Protein 4V3I (pdb70)

CATH classification: 1.25.40.590

Sequence (158 aa):
DNPNVLIDAATPLFGLSLRVNIEQIYRQTIEEIKAIEIELTEQGYEHAILMAYRYILCAFLDESVMGTEWGASSLWAEHSMLSRFHNETWGGEKVFTILSRLEGEPHRYQALLAFIYHCLILGFEGKYRVMEGGQAEREKVISRLHQLLSSLEDLTRP

B-factor: mean 25.81, std 14.62, range [9.79, 90.5]

Secondary structure (DSSP, 8-state):
--TTHHHHHHHHHHHHHHH--HHHHHHHHHHHHHHHHHHHHHTT--HHHHHHHHHHHHHHHHHHHHTSSSSTTSHHHHS-HHHHHHS-S--TTHHHHHHHHHHHSTTTTHHHHHHHHHHHHTT--GGGGSSTTHHHHHHHHHHHHHHHHHHT-/-TT--

Nearest PDB structures (foldseek):
  4v3i-assembly1_A  TM=1.007E+00  e=2.071E-20  Vibrio cholerae
  7thw-assembly2_B  TM=9.477E-01  e=2.117E-06  Yersinia pestis CO92
  7thw-assembly1_A  TM=9.083E-01  e=2.710E-06  Yersinia pestis CO92
  7thw-assembly3_C  TM=8.759E-01  e=2.848E-06  Yersinia pestis CO92
  4ack-assembly1_A  TM=8.266E-01  e=3.567E-02  Francisella tularensis subsp. novicida U112

Solvent-accessible surface area: 8436 Å² total; per-residue (Å²): 168,87,46,80,30,2,29,98,25,0,70,74,0,11,40,46,6,114,219,39,136,56,68,105,52,6,135,94,0,45,118,46,1,84,30,4,24,87,91,4,76,140,120,58,34,89,126,45,17,3,28,0,3,27,1,2,2,0,2,8,2,9,41,32,1,71,62,26,165,78,0,82,105,20,53,2,41,130,70,11,0,0,32,136,36,34,134,54,123,124,7,2,106,32,1,14,35,0,7,66,54,0,62,61,86,30,141,154,12,46,22,2,0,13,0,1,43,52,2,1,94,57,38,8,34,1,61,21,147,91,71,163,53,3,104,60,66,23,86,104,13,17,72,143,0,98,113,38,31,61,72,16,190,118,18,20,123,131

Foldseek 3Di:
DDLAVLVVLCVVVLVLLVVAVPVPSQVVNLVSLVVSLVVVVVVPDDPVLSLLSSLVSQLLSLVSQVVDPCRCVDPCQVQGSCCVSPVDRHCLPVNVVSVVVCVVPVLVCSSVLVVVLVSVVSPRQRPLVVDDCSVVVSVVVSVVSVVVNVVND/DVPDD

InterPro domains:
  IPR017732 Type IV / VI secretion system, DotU [PF09850] (39-240)
  IPR017732 Type IV / VI secretion system, DotU [TIGR03349] (37-246)
  IPR038522 Type IV / VI secretion system, DotU superfamily [G3DSA:1.25.40.590] (34-193)

Organism: Vibrio cholerae serotype O1 (strain ATCC 39315 / El Tor Inaba N16961) (NCBI:txid243277)

Radius of gyration: 15.05 Å; Cα contacts (8 Å, |Δi|>4): 145; chains: 2; bounding box: 38×34×38 Å

Structure (mmCIF, N/CA/C/O backbone):
data_4V3I
#
_entry.id   4V3I
#
_cell.length_a   78.361
_cell.length_b   78.361
_cell.length_c   49.456
_cell.angle_alpha   90.00
_cell.angle_beta   90.00
_cell.angle_gamma   120.00
#
_symmetry.space_group_name_H-M   'P 61'
#
loop_
_entity.id
_entity.type
_entity.pdbx_description
1 polymer VCA0115
2 polymer VCA0115
3 non-polymer GLYCEROL
4 water water
#
loop_
_atom_site.group_PDB
_atom_site.id
_atom_site.type_symbol
_atom_site.label_atom_id
_atom_site.label_alt_id
_atom_site.label_comp_id
_atom_site.label_asym_id
_atom_site.label_entity_id
_atom_site.label_seq_id
_atom_site.pdbx_PDB_ins_code
_atom_site.Cartn_x
_atom_site.Cartn_y
_atom_site.Cartn_z
_atom_site.occupancy
_atom_site.B_iso_or_equiv
_atom_site.auth_seq_id
_atom_site.auth_comp_id
_atom_site.auth_asym_id
_atom_site.auth_atom_id
_atom_site.pdbx_PDB_model_num
ATOM 1 N N . ASP A 1 34 ? -7.611 23.329 -18.339 1.00 80.22 34 ASP A N 1
ATOM 2 C CA . ASP A 1 34 ? -7.400 22.306 -17.326 1.00 79.07 34 ASP A CA 1
ATOM 3 C C . ASP A 1 34 ? -8.081 22.660 -16.005 1.00 71.58 34 ASP A C 1
ATOM 4 O O . ASP A 1 34 ? -8.581 23.775 -15.821 1.00 72.40 34 ASP A O 1
ATOM 9 N N . ASN A 1 35 ? -8.081 21.702 -15.082 1.00 60.16 35 ASN A N 1
ATOM 10 C CA . ASN A 1 35 ? -8.701 21.872 -13.773 1.00 47.04 35 ASN A CA 1
ATOM 11 C C . ASN A 1 35 ? -7.853 22.781 -12.882 1.00 35.39 35 ASN A C 1
ATOM 12 O O . ASN A 1 35 ? -6.628 22.665 -12.862 1.00 36.93 35 ASN A O 1
ATOM 17 N N . PRO A 1 36 ? -8.501 23.699 -12.148 1.00 34.97 36 PRO A N 1
ATOM 18 C CA . PRO A 1 36 ? -7.775 24.631 -11.276 1.00 31.88 36 PRO A CA 1
ATOM 19 C C . PRO A 1 36 ? -7.072 23.973 -10.084 1.00 26.66 36 PRO A C 1
ATOM 20 O O . PRO A 1 36 ? -6.346 24.667 -9.387 1.00 22.65 36 PRO A O 1
ATOM 24 N N . ASN A 1 37 ? -7.284 22.678 -9.849 1.00 24.80 37 ASN A N 1
ATOM 25 C CA . ASN A 1 37 ? -6.646 22.009 -8.709 1.00 20.05 37 ASN A CA 1
ATOM 26 C C . ASN A 1 37 ? -5.406 21.193 -9.064 1.00 22.04 37 ASN A C 1
ATOM 27 O O . ASN A 1 37 ? -4.845 20.503 -8.206 1.00 21.94 37 ASN A O 1
ATOM 32 N N . VAL A 1 38 ? -4.958 21.273 -10.315 1.00 23.40 38 VAL A N 1
ATOM 33 C CA . VAL A 1 38 ? -3.862 20.419 -10.777 1.00 21.41 38 VAL A CA 1
ATOM 34 C C . VAL A 1 38 ? -2.551 20.598 -9.992 1.00 20.08 38 VAL A C 1
ATOM 35 O O . VAL A 1 38 ? -1.854 19.616 -9.698 1.00 20.64 38 VAL A O 1
ATOM 39 N N . LEU A 1 39 ? -2.222 21.838 -9.637 1.00 17.39 39 LEU A N 1
ATOM 40 C CA . LEU A 1 39 ? -0.965 22.106 -8.933 1.00 17.82 39 LEU A CA 1
ATOM 41 C C . LEU A 1 39 ? -1.066 21.731 -7.442 1.00 16.30 39 LEU A C 1
ATOM 42 O O . LEU A 1 39 ? -0.094 2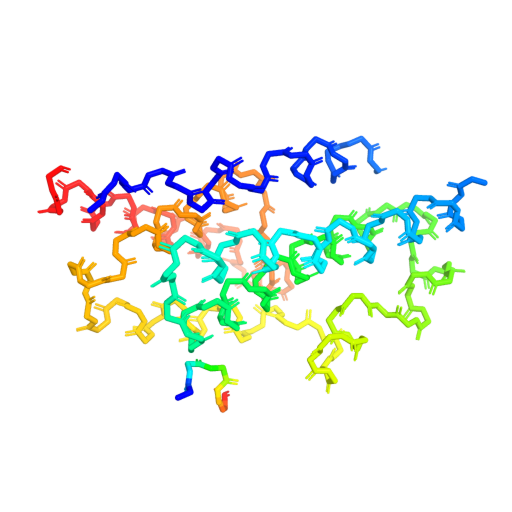1.234 -6.838 1.00 17.45 39 LEU A O 1
ATOM 47 N N . ILE A 1 40 ? -2.259 21.887 -6.868 1.00 16.49 40 ILE A N 1
ATOM 48 C CA . ILE A 1 40 ? -2.492 21.384 -5.521 1.00 16.35 40 ILE A CA 1
ATOM 49 C C . ILE A 1 40 ? -2.346 19.861 -5.490 1.00 15.18 40 ILE A C 1
ATOM 50 O O . ILE A 1 40 ? -1.671 19.288 -4.613 1.00 17.52 40 ILE A O 1
ATOM 55 N N . ASP A 1 41 ? -2.996 19.206 -6.451 1.00 16.52 41 ASP A N 1
ATOM 56 C CA . ASP A 1 41 ? -2.948 17.756 -6.570 1.00 16.43 41 ASP A CA 1
ATOM 57 C C . ASP A 1 41 ? -1.507 17.271 -6.671 1.00 16.40 41 ASP A C 1
ATOM 58 O O . ASP A 1 41 ? -1.114 16.342 -5.966 1.00 18.43 41 ASP A O 1
ATOM 63 N N . ALA A 1 42 ? -0.725 17.920 -7.530 1.00 17.69 42 ALA A N 1
ATOM 64 C CA . ALA A 1 42 ? 0.655 17.478 -7.735 1.00 21.67 42 ALA A CA 1
ATOM 65 C C . ALA A 1 42 ? 1.467 17.636 -6.452 1.00 18.32 42 ALA A C 1
ATOM 66 O O . ALA A 1 42 ? 2.383 16.841 -6.190 1.00 21.48 42 ALA A O 1
ATOM 68 N N . ALA A 1 43 ? 1.111 18.637 -5.647 1.00 18.02 43 ALA A N 1
ATOM 69 C CA . ALA A 1 43 ? 1.859 18.906 -4.416 1.00 20.12 43 ALA A CA 1
ATOM 70 C C . ALA A 1 43 ? 1.393 18.153 -3.170 1.00 20.16 43 ALA A C 1
ATOM 71 O O . ALA A 1 43 ? 2.011 18.288 -2.116 1.00 19.86 43 ALA A O 1
ATOM 73 N N . THR A 1 44 ? 0.310 17.382 -3.243 1.00 20.74 44 THR A N 1
ATOM 74 C CA . THR A 1 44 ? -0.174 16.751 -2.004 1.00 22.98 44 THR A CA 1
ATOM 75 C C . THR A 1 44 ? 0.852 15.925 -1.163 1.00 22.28 44 THR A C 1
ATOM 76 O O . THR A 1 44 ? 0.813 15.993 0.080 1.00 24.63 44 THR A O 1
ATOM 80 N N . PRO A 1 45 ? 1.786 15.182 -1.805 1.00 27.23 45 PRO A N 1
ATOM 81 C CA . PRO A 1 45 ? 2.764 14.488 -0.947 1.00 29.14 45 PRO A CA 1
ATOM 82 C C . PRO A 1 45 ? 3.622 15.451 -0.120 1.00 30.43 45 PRO A C 1
ATOM 83 O O . PRO A 1 45 ? 3.950 15.161 1.041 1.00 30.67 45 PRO A O 1
ATOM 87 N N . LEU A 1 46 ? 3.957 16.592 -0.715 1.00 24.50 46 LEU A N 1
ATOM 88 C CA . LEU A 1 46 ? 4.767 17.605 -0.040 1.00 27.26 46 LEU A CA 1
ATOM 89 C C . LEU A 1 46 ? 3.967 18.369 1.003 1.00 30.99 46 LEU A C 1
ATOM 90 O O . LEU A 1 46 ? 4.526 18.825 1.994 1.00 28.79 46 LEU A O 1
ATOM 95 N N . PHE A 1 47 ? 2.662 18.518 0.785 1.00 21.75 47 PHE A N 1
ATOM 96 C CA . PHE A 1 47 ? 1.820 19.098 1.816 1.00 23.43 47 PHE A CA 1
ATOM 97 C C . PHE A 1 47 ? 1.759 18.184 3.044 1.00 25.65 47 PHE A C 1
ATOM 98 O O . PHE A 1 47 ? 1.887 18.656 4.174 1.00 28.37 47 PHE A O 1
ATOM 106 N N . GLY A 1 48 ? 1.580 16.881 2.841 1.00 28.90 48 GLY A N 1
ATOM 107 C CA . GLY A 1 48 ? 1.569 15.978 3.987 1.00 30.43 48 GLY A CA 1
ATOM 108 C C . GLY A 1 48 ? 2.902 16.000 4.725 1.00 37.40 48 GLY A C 1
ATOM 109 O O . GLY A 1 48 ? 2.978 16.165 5.973 1.00 41.19 48 GLY A O 1
ATOM 110 N N . LEU A 1 49 ? 3.962 15.856 3.929 1.00 35.75 49 LEU A N 1
ATOM 111 C CA . LEU A 1 49 ? 5.324 15.897 4.432 1.00 41.74 49 LEU A CA 1
ATOM 112 C C . LEU A 1 49 ? 5.558 17.155 5.255 1.00 43.42 49 LEU A C 1
ATOM 113 O O . LEU A 1 49 ? 6.116 17.086 6.342 1.00 47.02 49 LEU A O 1
ATOM 118 N N . SER A 1 50 ? 5.102 18.295 4.741 1.00 34.23 50 SER A N 1
ATOM 119 C CA . SER A 1 50 ? 5.265 19.574 5.421 1.00 35.66 50 SER A CA 1
ATOM 120 C C . SER A 1 50 ? 4.481 19.620 6.717 1.00 38.54 50 SER A C 1
ATOM 121 O O . SER A 1 50 ? 4.926 20.219 7.698 1.00 41.25 50 SER A O 1
ATOM 124 N N . LEU A 1 51 ? 3.300 19.006 6.717 1.00 37.35 51 LEU A N 1
ATOM 125 C CA . LEU A 1 51 ? 2.450 19.072 7.897 1.00 43.92 51 LEU A CA 1
ATOM 126 C C . LEU A 1 51 ? 3.010 18.279 9.065 1.00 52.46 51 LEU A C 1
ATOM 127 O O . LEU A 1 51 ? 2.841 18.696 10.214 1.00 52.68 51 LEU A O 1
ATOM 132 N N . ARG A 1 52 ? 3.688 17.159 8.813 1.00 55.97 52 ARG A N 1
ATOM 133 C CA . ARG A 1 52 ? 4.199 16.452 9.999 1.00 63.56 52 ARG A CA 1
ATOM 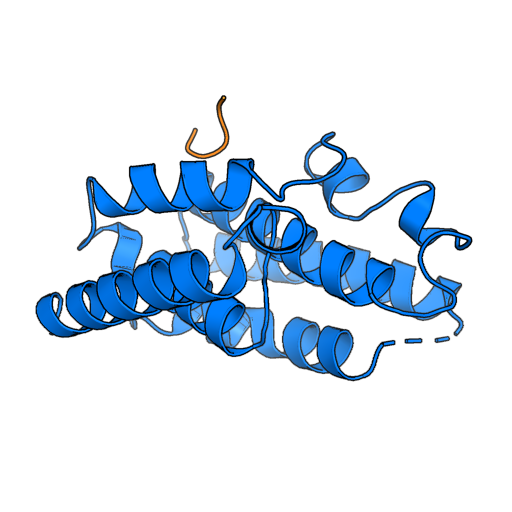134 C C . ARG A 1 52 ? 5.558 16.992 10.534 1.00 68.90 52 ARG A C 1
ATOM 135 O O . ARG A 1 52 ? 5.821 16.895 11.736 1.00 69.47 52 ARG A O 1
ATOM 143 N N . VAL A 1 53 ? 6.387 17.622 9.699 1.00 65.66 53 VAL A N 1
ATOM 144 C CA . VAL A 1 53 ? 7.639 18.200 10.222 1.00 64.29 53 VAL A CA 1
ATOM 145 C C . VAL A 1 53 ? 7.330 19.259 11.280 1.00 64.26 53 VAL A C 1
ATOM 146 O O . VAL A 1 53 ? 7.726 19.129 12.438 1.00 66.08 53 VAL A O 1
ATOM 150 N N . ASN A 1 61 ? 17.170 10.812 10.530 1.00 65.86 61 ASN A N 1
ATOM 151 C CA . ASN A 1 61 ? 16.042 10.849 9.596 1.00 63.69 61 ASN A CA 1
ATOM 152 C C . ASN A 1 61 ? 15.532 12.267 9.264 1.00 51.97 61 ASN A C 1
ATOM 153 O O . ASN A 1 61 ? 14.594 12.416 8.495 1.00 54.31 61 ASN A O 1
ATOM 158 N N . ILE A 1 62 ? 16.151 13.282 9.867 1.00 46.27 62 ILE A N 1
ATOM 159 C CA . ILE A 1 62 ? 16.004 14.663 9.399 1.00 42.97 62 ILE A CA 1
ATOM 160 C C . ILE A 1 62 ? 16.651 14.802 8.036 1.00 33.72 62 ILE A C 1
ATOM 161 O O . ILE A 1 62 ? 16.015 15.259 7.088 1.00 34.94 62 ILE A O 1
ATOM 166 N N . GLU A 1 63 ? 17.886 14.304 7.968 1.00 34.88 63 GLU A N 1
ATOM 167 C CA . GLU A 1 63 ? 18.663 14.200 6.753 1.00 36.39 63 GLU A CA 1
ATOM 168 C C . GLU A 1 63 ? 17.840 13.514 5.686 1.00 35.57 63 GLU A C 1
ATOM 169 O O . GLU A 1 63 ? 17.748 13.980 4.540 1.00 33.08 63 GLU A O 1
ATOM 175 N N . GLN A 1 64 ? 17.230 12.407 6.090 1.00 36.97 64 GLN A N 1
ATOM 176 C CA . GLN A 1 64 ? 16.400 11.623 5.205 1.00 36.47 64 GLN A CA 1
ATOM 177 C C . GLN A 1 64 ? 15.270 12.447 4.610 1.00 31.26 64 GLN A C 1
ATOM 178 O O . GLN A 1 64 ? 15.166 12.547 3.398 1.00 33.04 64 GLN A O 1
ATOM 184 N N . ILE A 1 65 ? 14.436 13.051 5.454 1.00 30.50 65 ILE A N 1
ATOM 185 C CA . ILE A 1 65 ? 13.302 13.843 4.978 1.00 29.89 65 ILE A CA 1
ATOM 186 C C . ILE A 1 65 ? 13.757 14.990 4.062 1.00 26.92 65 ILE A C 1
ATOM 187 O O . ILE A 1 65 ? 13.093 15.318 3.077 1.00 26.99 65 ILE A O 1
ATOM 192 N N . TYR A 1 66 ? 14.899 15.582 4.397 1.00 25.83 66 TYR A N 1
ATOM 193 C CA . TYR A 1 66 ? 15.502 16.638 3.583 1.00 24.36 66 TYR A CA 1
ATOM 194 C C . TYR A 1 66 ? 15.766 16.138 2.155 1.00 19.53 66 TYR A C 1
ATOM 195 O O . TYR A 1 66 ? 15.313 16.750 1.160 1.00 19.61 66 TYR A O 1
ATOM 204 N N . ARG A 1 67 ? 16.450 14.999 2.061 1.00 22.98 67 ARG A N 1
ATOM 205 C CA . ARG A 1 67 ? 16.746 14.423 0.752 1.00 20.54 67 ARG A CA 1
ATOM 206 C C . ARG A 1 67 ? 15.469 13.996 -0.010 1.00 23.67 67 ARG A C 1
ATOM 207 O O . ARG A 1 67 ? 15.372 14.271 -1.216 1.00 21.63 67 ARG A O 1
ATOM 215 N N . GLN A 1 68 ? 14.494 13.365 0.666 1.00 22.39 68 GLN A N 1
ATOM 216 C CA . GLN A 1 68 ? 13.286 12.906 -0.028 1.00 26.55 68 GLN A CA 1
ATOM 217 C C . GLN A 1 68 ? 12.555 14.140 -0.546 1.00 21.40 68 GLN A C 1
ATOM 218 O O . GLN A 1 68 ? 11.893 14.097 -1.570 1.00 23.36 68 GLN A O 1
ATOM 224 N N . THR A 1 69 ? 12.635 15.259 0.187 1.00 18.81 69 THR A N 1
ATOM 225 C CA . THR A 1 69 ? 11.942 16.474 -0.214 1.00 18.05 69 THR A CA 1
ATOM 226 C C . THR A 1 69 ? 12.565 17.065 -1.468 1.00 17.61 69 THR A C 1
ATOM 227 O O . THR A 1 69 ? 11.852 17.480 -2.385 1.00 16.70 69 THR A O 1
ATOM 231 N N . ILE A 1 70 ? 13.897 17.097 -1.507 1.00 17.90 70 ILE A N 1
ATOM 232 C CA . ILE A 1 70 ? 14.580 17.547 -2.724 1.00 16.81 70 ILE A CA 1
ATOM 233 C C . ILE A 1 70 ? 14.200 16.696 -3.950 1.00 15.19 70 ILE A C 1
ATOM 234 O O . ILE A 1 70 ? 13.843 17.220 -5.041 1.00 17.26 70 ILE A O 1
ATOM 239 N N . GLU A 1 71 ? 14.236 15.380 -3.749 1.00 16.67 71 GLU A N 1
ATOM 240 C CA . GLU A 1 71 ? 13.872 14.453 -4.807 1.00 16.96 71 GLU A CA 1
ATOM 241 C C . GLU A 1 71 ? 12.415 14.665 -5.243 1.00 19.10 71 GLU A C 1
ATOM 242 O O . GLU A 1 71 ? 12.116 14.686 -6.436 1.00 19.97 71 GLU A O 1
ATOM 248 N N . GLU A 1 7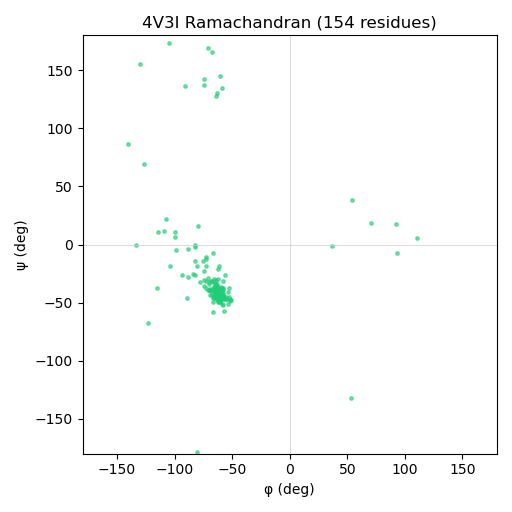2 ? 11.510 14.844 -4.286 1.00 17.91 72 GLU A N 1
ATOM 249 C CA . GLU A 1 72 ? 10.098 14.962 -4.623 1.00 19.76 72 GLU A CA 1
ATOM 250 C C . GLU A 1 72 ? 9.786 16.275 -5.343 1.00 19.30 72 GLU A C 1
ATOM 251 O O . GLU A 1 72 ? 8.981 16.297 -6.279 1.00 19.55 72 GLU A O 1
ATOM 257 N N . ILE A 1 73 ? 10.415 17.370 -4.921 1.00 14.82 73 ILE A N 1
ATOM 258 C CA . ILE A 1 73 ? 10.234 18.638 -5.629 1.00 15.93 73 ILE A CA 1
ATOM 259 C C . ILE A 1 73 ? 10.629 18.477 -7.097 1.00 16.97 73 ILE A C 1
ATOM 260 O O . ILE A 1 73 ? 9.902 18.896 -8.024 1.00 16.80 73 ILE A O 1
ATOM 265 N N . LYS A 1 74 ? 11.779 17.851 -7.324 1.00 15.00 74 LYS A N 1
ATOM 266 C CA . LYS A 1 74 ? 12.199 17.684 -8.716 1.00 17.34 74 LYS A CA 1
ATOM 267 C C . LYS A 1 74 ? 11.287 16.719 -9.489 1.00 17.33 74 LYS A C 1
ATOM 268 O O . LYS A 1 74 ? 10.954 16.952 -10.660 1.00 18.42 74 LYS A O 1
ATOM 274 N N . ALA A 1 75 ? 10.862 15.647 -8.835 1.00 17.00 75 ALA A N 1
ATOM 275 C CA . ALA A 1 75 ? 9.988 14.668 -9.489 1.00 17.92 75 ALA A CA 1
ATOM 276 C C . ALA A 1 75 ? 8.650 15.302 -9.911 1.00 19.00 75 ALA A C 1
ATOM 277 O O . ALA A 1 75 ? 8.138 15.021 -10.997 1.00 21.55 75 ALA A O 1
ATOM 279 N N . ILE A 1 76 ? 8.105 16.162 -9.056 1.00 18.31 76 ILE A N 1
ATOM 280 C CA . ILE A 1 76 ? 6.869 16.879 -9.357 1.00 18.40 76 ILE A CA 1
ATOM 281 C C . ILE A 1 76 ? 7.069 17.790 -10.559 1.00 18.98 76 ILE A C 1
ATOM 282 O O . ILE A 1 76 ? 6.246 17.795 -11.487 1.00 19.67 76 ILE A O 1
ATOM 287 N N . GLU A 1 77 ? 8.182 18.534 -10.558 1.00 16.39 77 GLU A N 1
ATOM 288 C CA . GLU A 1 77 ? 8.504 19.377 -11.713 1.00 19.07 77 GLU A CA 1
ATOM 289 C C . GLU A 1 77 ? 8.539 18.577 -13.018 1.00 21.60 77 GLU A C 1
ATOM 290 O O . GLU A 1 77 ? 7.992 18.983 -14.051 1.00 19.63 77 GLU A O 1
ATOM 296 N N . ILE A 1 78 ? 9.213 17.436 -12.981 1.00 18.30 78 ILE A N 1
ATOM 297 C CA . ILE A 1 78 ? 9.320 16.605 -14.170 1.00 20.53 78 ILE A CA 1
ATOM 298 C C . ILE A 1 78 ? 7.956 16.091 -14.647 1.00 22.58 78 ILE A C 1
ATOM 299 O O . ILE A 1 78 ? 7.645 16.133 -15.848 1.00 24.17 78 ILE A O 1
ATOM 304 N N . GLU A 1 79 ? 7.149 15.618 -13.701 1.00 19.82 79 GLU A N 1
ATOM 305 C CA . GLU A 1 79 ? 5.801 15.143 -14.006 1.00 24.15 79 GLU A CA 1
ATOM 306 C C . GLU A 1 79 ? 4.953 16.222 -14.679 1.00 24.71 79 GLU A C 1
ATOM 307 O O . GLU A 1 79 ? 4.264 15.947 -15.671 1.00 24.75 79 GLU A O 1
ATOM 313 N N . LEU A 1 80 ? 4.999 17.440 -14.153 1.00 20.99 80 LEU A N 1
ATOM 314 C CA . LEU A 1 80 ? 4.173 18.511 -14.716 1.00 20.35 80 LEU A CA 1
ATOM 315 C C . LEU A 1 80 ? 4.716 18.976 -16.067 1.00 23.31 80 LEU A C 1
ATOM 316 O O . LEU A 1 80 ? 3.948 19.365 -16.952 1.00 26.12 80 LEU A O 1
ATOM 321 N N . THR A 1 81 ? 6.033 18.914 -16.242 1.00 22.00 81 THR A N 1
ATOM 322 C CA . THR A 1 81 ? 6.611 19.254 -17.534 1.00 24.25 81 THR A CA 1
ATOM 323 C C . THR A 1 81 ? 6.142 18.265 -18.597 1.00 32.94 81 THR A C 1
ATOM 324 O O . THR A 1 81 ? 5.766 18.664 -19.704 1.00 31.46 81 THR A O 1
ATOM 328 N N . GLU A 1 82 ? 6.141 16.979 -18.243 1.00 28.80 82 GLU A N 1
ATOM 329 C CA . GLU A 1 82 ? 5.639 15.928 -19.132 1.00 33.84 82 GLU A CA 1
ATOM 330 C C . GLU A 1 82 ? 4.185 16.153 -19.544 1.00 35.41 82 GLU A C 1
ATOM 331 O O . GLU A 1 82 ? 3.774 15.771 -20.643 1.00 39.24 82 GLU A O 1
ATOM 337 N N . GLN A 1 83 ? 3.410 16.768 -18.657 1.00 30.90 83 GLN A N 1
ATOM 338 C CA . GLN A 1 83 ? 2.002 17.036 -18.923 1.00 36.17 83 GLN A CA 1
ATOM 339 C C . GLN A 1 83 ? 1.813 18.299 -19.750 1.00 38.56 83 GLN A C 1
ATOM 340 O O . GLN A 1 83 ? 0.690 18.663 -20.093 1.00 43.59 83 GLN A O 1
ATOM 346 N N . GLY A 1 84 ? 2.915 18.970 -20.065 1.00 34.12 84 GLY A N 1
ATOM 347 C CA . GLY A 1 84 ? 2.871 20.110 -20.959 1.00 37.33 84 GLY A CA 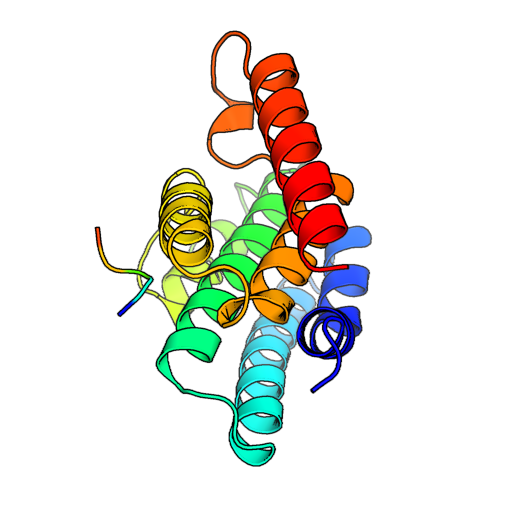1
ATOM 348 C C . GLY A 1 84 ? 2.699 21.456 -20.282 1.00 35.74 84 GLY A C 1
ATOM 349 O O . GLY A 1 84 ? 2.335 22.438 -20.931 1.00 36.89 84 GLY A O 1
ATOM 350 N N . TYR A 1 85 ? 2.957 21.518 -18.981 1.00 29.20 85 TYR A N 1
ATOM 351 C CA . TYR A 1 85 ? 2.892 22.799 -18.297 1.00 32.57 85 TYR A CA 1
ATOM 352 C C . TYR A 1 85 ? 4.092 23.674 -18.633 1.00 27.49 85 TYR A C 1
ATOM 353 O O . TYR A 1 85 ? 5.220 23.207 -18.793 1.00 30.68 85 TYR A O 1
ATOM 362 N N . GLU A 1 86 ? 3.782 24.958 -18.755 1.00 27.85 86 GLU A N 1
ATOM 363 C CA . GLU A 1 86 ? 4.690 26.035 -19.103 1.00 31.46 86 GLU A CA 1
ATOM 364 C C . GLU A 1 86 ? 5.848 26.149 -18.108 1.00 29.27 86 GLU A C 1
ATOM 365 O O . GLU A 1 86 ? 5.634 26.109 -16.901 1.00 30.42 86 GLU A O 1
ATOM 371 N N . HIS A 1 87 ? 7.068 26.303 -18.617 1.00 31.21 87 HIS A N 1
ATOM 372 C CA . HIS A 1 87 ? 8.248 26.386 -17.756 1.00 30.97 87 HIS A CA 1
ATOM 373 C C . HIS A 1 87 ? 8.190 27.545 -16.756 1.00 28.07 87 HIS A C 1
ATOM 374 O O . HIS A 1 87 ? 8.491 27.357 -15.584 1.00 22.28 87 HIS A O 1
ATOM 381 N N . ALA A 1 88 ? 7.814 28.737 -17.215 1.00 23.81 88 ALA A N 1
ATOM 382 C CA . ALA A 1 88 ? 7.740 29.904 -16.329 1.00 24.03 88 ALA A CA 1
ATOM 383 C C . ALA A 1 88 ? 6.765 29.693 -15.163 1.00 22.87 88 ALA A C 1
ATOM 384 O O . ALA A 1 88 ? 7.047 30.053 -13.999 1.00 21.10 88 ALA A O 1
ATOM 386 N N . ILE A 1 89 ? 5.608 29.112 -15.469 1.00 19.86 89 ILE A N 1
ATOM 387 C CA . ILE A 1 89 ? 4.634 28.792 -14.439 1.00 18.00 89 ILE A CA 1
ATOM 388 C C . ILE A 1 89 ? 5.205 27.762 -13.480 1.00 17.10 89 ILE A C 1
ATOM 389 O O . ILE A 1 89 ? 5.030 27.874 -12.277 1.00 16.55 89 ILE A O 1
ATOM 394 N N . LEU A 1 90 ? 5.894 26.758 -14.016 1.00 18.06 90 LEU A N 1
ATOM 395 C CA . LEU A 1 90 ? 6.438 25.720 -13.147 1.00 18.76 90 LEU A CA 1
ATOM 396 C C . LEU A 1 90 ? 7.544 26.272 -12.256 1.00 18.17 90 LEU A C 1
ATOM 397 O O . LEU A 1 90 ? 7.699 25.817 -11.127 1.00 17.97 90 LEU A O 1
ATOM 402 N N . MET A 1 91 ? 8.295 27.263 -12.726 1.00 17.15 91 MET A N 1
ATOM 403 C CA . MET A 1 91 ? 9.309 27.878 -11.864 1.00 16.54 91 MET A CA 1
ATOM 404 C C . MET A 1 91 ? 8.695 28.723 -10.761 1.00 18.08 91 MET A C 1
ATOM 405 O O . MET A 1 91 ? 9.187 28.713 -9.623 1.00 15.60 91 MET A O 1
ATOM 410 N N . ALA A 1 92 ? 7.626 29.456 -11.078 1.00 15.23 92 ALA A N 1
ATOM 411 C CA . ALA A 1 92 ? 6.911 30.173 -10.012 1.00 14.41 92 ALA A CA 1
ATOM 412 C C . ALA A 1 92 ? 6.326 29.208 -8.962 1.00 12.57 92 ALA A C 1
ATOM 413 O O . ALA A 1 92 ? 6.454 29.407 -7.737 1.00 14.19 92 ALA A O 1
ATOM 415 N N . TYR A 1 93 ? 5.682 28.153 -9.454 1.00 12.47 93 TYR A N 1
ATOM 416 C CA . TYR A 1 93 ? 5.179 27.077 -8.612 1.00 12.29 93 TYR A CA 1
ATOM 417 C C . TYR A 1 93 ? 6.274 26.496 -7.713 1.00 12.04 93 TYR A C 1
ATOM 418 O O . TYR A 1 93 ? 6.092 26.376 -6.495 1.00 13.53 93 TYR A O 1
ATOM 427 N N . ARG A 1 94 ? 7.403 26.136 -8.315 1.00 12.68 94 ARG A N 1
ATOM 428 C CA . ARG A 1 94 ? 8.488 25.515 -7.570 1.00 12.62 94 ARG A CA 1
ATOM 429 C C . ARG A 1 94 ? 9.023 26.483 -6.516 1.00 11.71 94 ARG A C 1
ATOM 430 O O . ARG A 1 94 ? 9.311 26.079 -5.392 1.00 13.64 94 ARG A O 1
ATOM 438 N N . TYR A 1 95 ? 9.105 27.760 -6.868 1.00 11.15 95 TYR A N 1
ATOM 439 C CA . TYR A 1 95 ? 9.585 28.781 -5.936 1.00 11.80 95 TYR A CA 1
ATOM 440 C C . TYR A 1 95 ? 8.697 28.807 -4.700 1.00 11.17 95 TYR A C 1
ATOM 441 O O . TYR A 1 95 ? 9.171 28.742 -3.555 1.00 12.97 95 TYR A O 1
ATOM 450 N N . ILE A 1 96 ? 7.391 28.889 -4.937 1.00 12.24 96 ILE A N 1
ATOM 451 C CA . ILE A 1 96 ? 6.444 28.953 -3.828 1.00 11.56 96 ILE A CA 1
ATOM 452 C C . ILE A 1 96 ? 6.460 27.677 -2.990 1.00 10.93 96 ILE A C 1
ATOM 453 O O . ILE A 1 96 ? 6.446 27.733 -1.762 1.00 12.67 96 ILE A O 1
ATOM 458 N N . LEU A 1 97 ? 6.541 26.521 -3.650 1.00 11.11 97 LEU A N 1
ATOM 459 C CA . LEU A 1 97 ? 6.649 25.245 -2.947 1.00 13.74 97 LEU A CA 1
ATOM 460 C C . LEU A 1 97 ? 7.867 25.227 -2.026 1.00 11.34 97 LEU A C 1
ATOM 461 O O . LEU A 1 97 ? 7.794 24.808 -0.860 1.00 13.74 97 LEU A O 1
ATOM 466 N N . CYS A 1 98 ? 9.000 25.679 -2.551 1.00 12.30 98 CYS A N 1
ATOM 467 C CA . CYS A 1 98 ? 10.223 25.708 -1.761 1.00 12.37 98 CYS A CA 1
ATOM 468 C C . CYS A 1 98 ? 10.057 26.628 -0.554 1.00 11.67 98 CYS A C 1
ATOM 469 O O . CYS A 1 98 ? 10.428 26.272 0.567 1.00 15.05 98 CYS A O 1
ATOM 472 N N . ALA A 1 99 ? 9.516 27.822 -0.779 1.00 13.34 99 ALA A N 1
ATOM 473 C CA . ALA A 1 99 ? 9.352 28.761 0.333 1.00 11.91 99 ALA A CA 1
ATOM 474 C C . ALA A 1 99 ? 8.396 28.201 1.393 1.00 13.03 99 ALA A C 1
ATOM 475 O O . ALA A 1 99 ? 8.602 28.377 2.600 1.00 14.90 99 ALA A O 1
ATOM 477 N N . PHE A 1 100 ? 7.361 27.508 0.930 1.00 11.84 100 PHE A N 1
ATOM 478 C CA . PHE A 1 100 ? 6.380 26.897 1.817 1.00 12.87 100 PHE A CA 1
ATOM 479 C C . PHE A 1 100 ? 7.030 25.839 2.706 1.00 15.21 100 PHE A C 1
ATOM 480 O O . PHE A 1 100 ? 6.852 25.827 3.932 1.00 14.20 100 PHE A O 1
ATOM 488 N N . LEU A 1 101 ? 7.791 24.945 2.083 1.00 13.62 101 LEU A N 1
ATOM 489 C CA . LEU A 1 101 ? 8.405 23.858 2.830 1.00 14.24 101 LEU A CA 1
ATOM 490 C C . LEU A 1 101 ? 9.450 24.389 3.798 1.00 13.72 101 LEU A C 1
ATOM 491 O O . LEU A 1 101 ? 9.565 23.916 4.947 1.00 16.45 101 LEU A O 1
ATOM 496 N N . ASP A 1 102 ? 10.208 25.388 3.336 1.00 13.72 102 ASP A N 1
ATOM 497 C CA . ASP A 1 102 ? 11.240 25.990 4.178 1.00 14.69 102 ASP A CA 1
ATOM 498 C C . ASP A 1 102 ? 10.614 26.631 5.407 1.00 14.28 102 ASP A C 1
ATOM 499 O O . ASP A 1 102 ? 11.122 26.486 6.522 1.00 16.99 102 ASP A O 1
ATOM 504 N N . GLU A 1 103 ? 9.500 27.329 5.210 1.00 12.89 103 GLU A N 1
ATOM 505 C CA . GLU A 1 103 ? 8.842 27.960 6.348 1.00 14.32 103 GLU A CA 1
ATOM 506 C C . GLU A 1 103 ? 8.323 26.914 7.320 1.00 16.28 103 GLU A C 1
ATOM 507 O O . GLU A 1 103 ? 8.430 27.089 8.539 1.00 17.08 103 GLU A O 1
ATOM 513 N N . SER A 1 104 ? 7.773 25.821 6.791 1.00 15.79 104 SER A N 1
ATOM 514 C CA . SER A 1 104 ? 7.323 24.737 7.662 1.00 19.22 104 SER A CA 1
ATOM 515 C C . SER A 1 104 ? 8.451 24.243 8.565 1.00 21.93 104 SER A C 1
ATOM 516 O O . SER A 1 104 ? 8.268 24.053 9.771 1.00 23.89 104 SER A O 1
ATOM 519 N N . VAL A 1 105 ? 9.632 24.048 7.989 1.00 18.47 105 VAL A N 1
ATOM 520 C CA . VAL A 1 105 ? 10.750 23.534 8.777 1.00 23.01 105 VAL A CA 1
ATOM 521 C C . VAL A 1 105 ? 11.321 24.584 9.747 1.00 20.91 105 VAL A C 1
ATOM 522 O O . VAL A 1 105 ? 11.679 24.268 10.882 1.00 25.18 105 VAL A O 1
ATOM 526 N N . MET A 1 106 ? 11.371 25.842 9.325 1.00 22.19 106 MET A N 1
ATOM 527 C CA . MET A 1 106 ? 11.903 26.895 10.187 1.00 28.72 106 MET A CA 1
ATOM 528 C C . MET A 1 106 ? 10.948 27.242 11.331 1.00 33.86 106 MET A C 1
ATOM 529 O O . MET A 1 106 ? 11.320 27.954 12.264 1.00 35.14 106 MET A O 1
ATOM 534 N N . GLY A 1 107 ? 9.723 26.730 11.259 1.00 32.39 107 GLY A N 1
ATOM 535 C CA . GLY A 1 107 ? 8.745 26.957 12.305 1.00 32.56 107 GLY A CA 1
ATOM 536 C C . GLY A 1 107 ? 8.957 26.029 13.480 1.00 35.73 107 GLY A C 1
ATOM 537 O O . GLY A 1 107 ? 8.465 26.285 14.580 1.00 40.82 107 GLY A O 1
ATOM 538 N N . THR A 1 108 ? 9.697 24.948 13.248 1.00 31.66 108 THR A N 1
ATOM 539 C CA . THR A 1 108 ? 9.933 23.951 14.283 1.00 36.27 108 THR A CA 1
ATOM 540 C C . THR A 1 108 ? 11.043 24.389 15.225 1.00 43.14 108 THR A C 1
ATOM 541 O O . THR A 1 108 ? 11.618 25.466 15.081 1.00 41.91 108 THR A O 1
ATOM 545 N N . GLU A 1 109 ? 11.344 23.527 16.187 1.00 51.99 109 GLU A N 1
ATOM 546 C CA . GLU A 1 109 ? 12.261 23.869 17.259 1.00 58.97 109 GLU A CA 1
ATOM 547 C C . GLU A 1 109 ? 13.679 23.527 16.820 1.00 56.37 109 GLU A C 1
ATOM 548 O O . GLU A 1 109 ? 14.650 24.141 17.263 1.00 60.72 109 GLU A O 1
ATOM 554 N N . TRP A 1 110 ? 13.774 22.542 15.933 1.00 50.88 110 TRP A N 1
ATOM 555 C CA . TRP A 1 110 ? 15.049 22.010 15.460 1.00 44.00 110 TRP A CA 1
ATOM 556 C C . TRP A 1 110 ? 15.457 22.582 14.105 1.00 43.35 110 TRP A C 1
ATOM 557 O O . TRP A 1 110 ? 16.546 22.296 13.607 1.00 46.53 110 TRP A O 1
ATOM 568 N N . GLY A 1 111 ? 14.577 23.380 13.508 1.00 41.29 111 GLY A N 1
ATOM 569 C CA . GLY A 1 111 ? 14.751 23.824 12.136 1.00 38.56 111 GLY A CA 1
ATOM 570 C C . GLY A 1 111 ? 15.926 24.748 11.877 1.00 41.10 111 GLY A C 1
ATOM 571 O O . GLY A 1 111 ? 16.797 24.439 11.061 1.00 40.93 111 GLY A O 1
ATOM 572 N N . ALA A 1 112 ? 15.952 25.882 12.571 1.00 42.91 112 ALA A N 1
ATOM 573 C CA . ALA A 1 112 ? 16.951 26.920 12.331 1.00 47.48 112 ALA A CA 1
ATOM 574 C C . ALA A 1 112 ? 18.382 26.443 12.583 1.00 49.09 112 ALA A C 1
ATOM 575 O O . ALA A 1 112 ? 19.339 27.061 12.116 1.00 52.34 112 ALA A O 1
ATOM 577 N N . SER A 1 113 ? 18.524 25.342 13.314 1.00 47.30 113 SER A N 1
ATOM 578 C CA . SER A 1 113 ? 19.842 24.824 13.662 1.00 49.58 113 SER A CA 1
ATOM 579 C C . SER A 1 113 ? 20.169 23.535 12.918 1.00 44.82 113 SER A C 1
ATOM 580 O O . SER A 1 113 ? 21.140 22.856 13.241 1.00 45.55 113 SER A O 1
ATOM 583 N N . SER A 1 114 ? 19.359 23.198 11.922 1.00 40.43 114 SER A N 1
ATOM 584 C CA . SER A 1 114 ? 19.552 21.949 11.200 1.00 36.45 114 SER A CA 1
ATOM 585 C C . SER A 1 114 ? 20.166 22.165 9.820 1.00 31.76 114 SER A C 1
ATOM 586 O O . SER A 1 114 ? 20.323 23.300 9.352 1.00 31.80 114 SER A O 1
ATOM 589 N N . LEU A 1 115 ? 20.487 21.052 9.174 1.00 31.96 115 LEU A N 1
ATOM 590 C CA . LEU A 1 115 ? 21.018 21.038 7.818 1.00 33.50 115 LEU A CA 1
ATOM 591 C C . LEU A 1 115 ? 20.102 21.750 6.823 1.00 30.85 115 LEU A C 1
ATOM 592 O O . LEU A 1 115 ? 20.552 22.260 5.800 1.00 30.07 115 LEU A O 1
ATOM 597 N N . TRP A 1 116 ? 18.812 21.792 7.138 1.00 24.06 116 TRP A N 1
ATOM 598 C CA . TRP A 1 116 ? 17.832 22.425 6.273 1.00 24.53 116 TRP A CA 1
ATOM 599 C C . TRP A 1 116 ? 18.030 23.940 6.257 1.00 30.09 116 TRP A C 1
ATOM 600 O O . TRP A 1 116 ? 17.915 24.586 5.217 1.00 28.87 116 TRP A O 1
ATOM 611 N N . ALA A 1 117 ? 18.332 24.506 7.420 1.00 27.82 117 ALA A N 1
ATOM 612 C CA . ALA A 1 117 ? 18.569 25.939 7.517 1.00 27.97 117 ALA A CA 1
ATOM 613 C C . ALA A 1 117 ? 19.857 26.321 6.802 1.00 29.50 117 ALA A C 1
ATOM 614 O O . ALA A 1 117 ? 19.968 27.411 6.245 1.00 31.46 117 ALA A O 1
ATOM 616 N N . GLU A 1 118 ? 20.815 25.403 6.811 1.00 28.60 118 GLU A N 1
ATOM 617 C CA . GLU A 1 118 ? 22.124 25.633 6.202 1.00 31.00 118 GLU A CA 1
ATOM 618 C C . GLU A 1 118 ? 22.001 25.732 4.682 1.00 28.61 118 GLU A C 1
ATOM 619 O O . GLU A 1 118 ? 22.587 26.617 4.066 1.00 27.16 118 GLU A O 1
ATOM 625 N N . HIS A 1 119 ? 21.216 24.836 4.085 1.00 24.95 119 HIS A N 1
ATOM 626 C CA . HIS A 1 119 ? 20.982 24.865 2.643 1.00 19.20 119 HIS A CA 1
ATOM 627 C C . HIS A 1 119 ? 19.533 24.533 2.322 1.00 18.44 119 HIS A C 1
ATOM 628 O O . HIS A 1 119 ? 19.182 23.386 2.063 1.00 21.72 119 HIS A O 1
ATOM 635 N N . SER A 1 120 ? 18.695 25.555 2.340 1.00 17.56 120 SER A N 1
ATOM 636 C CA . SER A 1 120 ? 17.255 25.368 2.203 1.00 16.07 120 SER A CA 1
ATOM 637 C C . SER A 1 120 ? 16.831 24.947 0.799 1.00 14.55 120 SER A C 1
ATOM 638 O O . SER A 1 120 ? 17.636 24.987 -0.145 1.00 15.09 120 SER A O 1
ATOM 641 N N . MET A 1 121 ? 15.568 24.540 0.663 1.00 14.30 121 MET A N 1
ATOM 642 C CA . MET A 1 121 ? 15.026 24.210 -0.652 1.00 14.30 121 MET A CA 1
ATOM 643 C C . MET A 1 121 ? 15.108 25.410 -1.577 1.00 12.93 121 MET A C 1
ATOM 644 O O . MET A 1 121 ? 15.533 25.285 -2.724 1.00 14.06 121 MET A O 1
ATOM 649 N N . LEU A 1 122 ? 14.694 26.576 -1.094 1.00 13.78 122 LEU A N 1
ATOM 650 C CA . LEU A 1 122 ? 14.764 27.765 -1.928 1.00 12.78 122 LEU A CA 1
ATOM 651 C C . LEU A 1 122 ? 16.193 28.073 -2.358 1.00 13.86 122 LEU A C 1
ATOM 652 O O . LEU A 1 122 ? 16.438 28.500 -3.485 1.00 16.04 122 LEU A O 1
ATOM 657 N N . SER A 1 123 ? 17.162 27.843 -1.478 1.00 13.09 123 SER A N 1
ATOM 658 C CA . SER A 1 123 ? 18.539 28.078 -1.840 1.00 15.33 123 SER A CA 1
ATOM 659 C C . SER A 1 123 ? 18.990 27.085 -2.923 1.00 14.35 123 SER A C 1
ATOM 660 O O . SER A 1 123 ? 19.600 27.477 -3.900 1.00 17.71 123 SER A O 1
ATOM 663 N N . ARG A 1 124 ? 18.672 25.798 -2.761 1.00 14.00 124 ARG A N 1
ATOM 664 C CA . ARG A 1 124 ? 19.133 24.803 -3.732 1.00 16.65 124 ARG A CA 1
ATOM 665 C C . ARG A 1 124 ? 18.463 24.935 -5.104 1.00 15.68 124 ARG A C 1
ATOM 666 O O . ARG A 1 124 ? 19.111 24.715 -6.139 1.00 16.45 124 ARG A O 1
ATOM 674 N N . PHE A 1 125 ? 17.178 25.260 -5.122 1.00 14.00 125 PHE A N 1
ATOM 675 C CA . PHE A 1 125 ? 16.454 25.310 -6.388 1.00 13.97 125 PHE A CA 1
ATOM 676 C C . PHE A 1 125 ? 16.415 26.705 -7.028 1.00 18.03 125 PHE A C 1
ATOM 677 O O . PHE A 1 125 ? 16.317 26.812 -8.248 1.00 20.66 125 PHE A O 1
ATOM 685 N N . HIS A 1 126 ? 16.526 27.768 -6.229 1.00 15.29 126 HIS A N 1
ATOM 686 C CA . HIS A 1 126 ? 16.333 29.124 -6.751 1.00 15.03 126 HIS A CA 1
ATOM 687 C C . HIS A 1 126 ? 17.398 30.112 -6.326 1.00 17.14 126 HIS A C 1
ATOM 688 O O . HIS A 1 126 ? 17.350 31.283 -6.732 1.00 20.32 126 HIS A O 1
ATOM 695 N N . ASN A 1 127 ? 18.364 29.643 -5.545 1.00 17.25 127 ASN A N 1
ATOM 696 C CA . ASN A 1 127 ? 19.464 30.487 -5.085 1.00 16.68 127 ASN A CA 1
ATOM 697 C C . ASN A 1 127 ? 18.972 31.749 -4.381 1.00 17.82 127 ASN A C 1
ATOM 698 O O . ASN A 1 127 ? 19.545 32.829 -4.557 1.00 21.22 127 ASN A O 1
ATOM 703 N N . GLU A 1 128 ? 17.905 31.605 -3.599 1.00 18.03 128 GLU A N 1
ATOM 704 C CA . GLU A 1 128 ? 17.422 32.682 -2.733 1.00 19.28 128 GLU A CA 1
ATOM 705 C C . GLU A 1 128 ? 17.222 32.107 -1.339 1.00 23.33 128 GLU A C 1
ATOM 706 O O . GLU A 1 128 ? 17.000 30.907 -1.197 1.00 21.88 128 GLU A O 1
ATOM 712 N N . THR A 1 129 ? 17.274 32.950 -0.310 1.00 26.98 129 THR A N 1
ATOM 713 C CA . THR A 1 129 ? 17.326 32.425 1.052 1.00 33.56 129 THR A CA 1
ATOM 714 C C . THR A 1 129 ? 16.051 32.488 1.894 1.00 33.41 129 THR A C 1
ATOM 715 O O . THR A 1 129 ? 15.955 31.773 2.888 1.00 39.31 129 THR A O 1
ATOM 719 N N . TRP A 1 130 ? 15.072 33.316 1.541 1.00 26.15 130 TRP A N 1
ATOM 720 C CA . TRP A 1 130 ? 13.869 33.382 2.391 1.00 27.67 130 TRP A CA 1
ATOM 721 C C . TRP A 1 130 ? 12.557 33.072 1.641 1.00 28.60 130 TRP A C 1
ATOM 722 O O . TRP A 1 130 ? 11.898 32.044 1.877 1.00 34.27 130 TRP A O 1
ATOM 733 N N . GLY A 1 131 ? 12.198 33.969 0.736 1.00 19.96 131 GLY A N 1
ATOM 734 C CA . GLY A 1 131 ? 11.038 33.831 -0.115 1.00 15.66 131 GLY A CA 1
ATOM 735 C C . GLY A 1 131 ? 9.786 34.490 0.440 1.00 13.27 131 GLY A C 1
ATOM 736 O O . GLY A 1 131 ? 8.763 34.581 -0.244 1.00 14.04 131 GLY A O 1
ATOM 737 N N . GLY A 1 132 ? 9.872 34.968 1.676 1.00 14.09 132 GLY A N 1
ATOM 738 C CA . GLY A 1 132 ? 8.705 35.519 2.358 1.00 14.80 132 GLY A CA 1
ATOM 739 C C . GLY A 1 132 ? 8.084 36.748 1.717 1.00 12.25 132 GLY A C 1
ATOM 740 O O . GLY A 1 132 ? 6.868 36.981 1.855 1.00 14.32 132 GLY A O 1
ATOM 741 N N . GLU A 1 133 ? 8.912 37.544 1.048 1.00 13.96 133 GLU A N 1
ATOM 742 C CA . GLU A 1 133 ? 8.415 38.695 0.299 1.00 14.03 133 GLU A CA 1
ATOM 743 C C . GLU A 1 133 ? 8.075 38.295 -1.128 1.00 14.00 133 GLU A C 1
ATOM 744 O O . GLU A 1 133 ? 7.003 38.644 -1.638 1.00 14.95 133 GLU A O 1
ATOM 750 N N . LYS A 1 134 ? 8.965 37.542 -1.773 1.00 13.02 134 LYS A N 1
ATOM 751 C CA . LYS A 1 134 ? 8.777 37.261 -3.192 1.00 14.11 134 LYS A CA 1
ATOM 752 C C . LYS A 1 134 ? 7.537 36.410 -3.493 1.00 12.83 134 LYS A C 1
ATOM 753 O O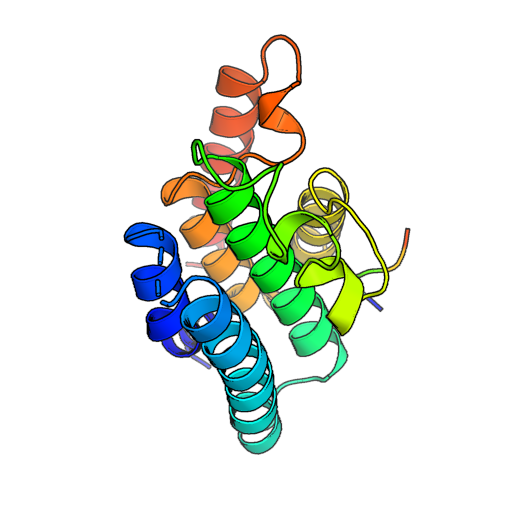 . LYS A 1 134 ? 6.954 36.560 -4.560 1.00 13.76 134 LYS A O 1
ATOM 759 N N . VAL A 1 135 ? 7.112 35.531 -2.583 1.00 11.33 135 VAL A N 1
ATOM 760 C CA . VAL A 1 135 ? 5.866 34.772 -2.810 1.00 10.68 135 VAL A CA 1
ATOM 761 C C . VAL A 1 135 ? 4.709 35.734 -3.110 1.00 13.27 135 VAL A C 1
ATOM 762 O O . VAL A 1 135 ? 3.899 35.487 -4.020 1.00 13.25 135 VAL A O 1
ATOM 766 N N . PHE A 1 136 ? 4.656 36.852 -2.393 1.00 11.89 136 PHE A N 1
ATOM 767 C CA . PHE A 1 136 ? 3.531 37.784 -2.575 1.00 12.71 136 PHE A CA 1
ATOM 768 C C . PHE A 1 136 ? 3.734 38.705 -3.775 1.00 13.79 136 PHE A C 1
ATOM 769 O O . PHE A 1 136 ? 2.751 39.147 -4.390 1.00 14.67 136 PHE A O 1
ATOM 777 N N . THR A 1 137 ? 4.989 38.959 -4.142 1.00 13.99 137 THR A N 1
ATOM 778 C CA . THR A 1 137 ? 5.299 39.612 -5.412 1.00 14.38 137 THR A CA 1
ATOM 779 C C . THR A 1 137 ? 4.804 38.763 -6.594 1.00 13.43 137 THR A C 1
ATOM 780 O O . THR A 1 137 ? 4.153 39.260 -7.534 1.00 14.76 137 THR A O 1
ATOM 784 N N . ILE A 1 138 ? 5.100 37.468 -6.529 1.00 13.15 138 ILE A N 1
ATOM 785 C CA . ILE A 1 138 ? 4.633 36.547 -7.544 1.00 12.00 138 ILE A CA 1
ATOM 786 C C . ILE A 1 138 ? 3.089 36.555 -7.575 1.00 10.58 138 ILE A C 1
ATOM 787 O O . ILE A 1 138 ? 2.488 36.681 -8.644 1.00 14.38 138 ILE A O 1
ATOM 792 N N . LEU A 1 139 ? 2.456 36.438 -6.406 1.00 11.38 139 LEU A N 1
ATOM 793 C CA . LEU A 1 139 ? 1.000 36.497 -6.333 1.00 11.36 139 LEU A CA 1
ATOM 794 C C . LEU A 1 139 ? 0.439 37.740 -7.039 1.00 13.11 139 LEU A C 1
ATOM 795 O O . LEU A 1 139 ? -0.480 37.637 -7.870 1.00 12.41 139 LEU A O 1
ATOM 800 N N . SER A 1 140 ? 1.011 38.902 -6.747 1.00 12.17 140 SER A N 1
ATOM 801 C CA . SER A 1 140 ? 0.545 40.148 -7.383 1.00 13.31 140 SER A CA 1
ATOM 802 C C . SER A 1 140 ? 0.636 40.105 -8.934 1.00 14.09 140 SER A C 1
ATOM 803 O O . SER A 1 140 ? -0.315 40.515 -9.659 1.00 17.39 140 SER A O 1
ATOM 806 N N . ARG A 1 141 ? 1.734 39.546 -9.453 1.00 12.88 141 ARG A N 1
ATOM 807 C CA . ARG A 1 141 ? 1.891 39.421 -10.917 1.00 14.59 141 ARG A CA 1
ATOM 808 C C . ARG A 1 141 ? 0.838 38.466 -11.557 1.00 13.20 141 ARG A C 1
ATOM 809 O O . ARG A 1 141 ? 0.179 38.749 -12.634 1.00 16.20 141 ARG A O 1
ATOM 817 N N . LEU A 1 142 ? 0.674 37.323 -10.885 1.00 13.74 142 LEU A N 1
ATOM 818 C CA . LEU A 1 142 ? -0.310 36.350 -11.342 1.00 12.59 142 LEU A CA 1
ATOM 819 C C . LEU A 1 142 ? -1.700 36.958 -11.377 1.00 14.11 142 LEU A C 1
ATOM 820 O O . LEU A 1 142 ? -2.480 36.679 -12.286 1.00 14.95 142 LEU A O 1
ATOM 825 N N . GLU A 1 143 ? -1.999 37.810 -10.397 1.00 13.88 143 GLU A N 1
ATOM 826 C CA . GLU A 1 143 ? -3.301 38.456 -10.321 1.00 15.35 143 GLU A CA 1
ATOM 827 C C . GLU A 1 143 ? -3.486 39.532 -11.378 1.00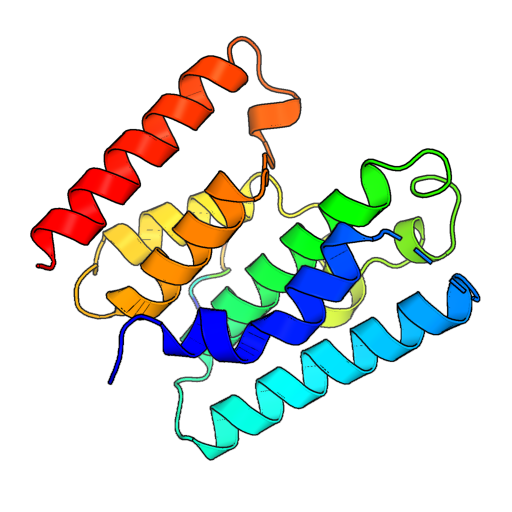 15.07 143 GLU A C 1
ATOM 828 O O . GLU A 1 143 ? -4.615 40.008 -11.602 1.00 15.41 143 GLU A O 1
ATOM 834 N N . GLY A 1 144 ? -2.399 39.929 -12.038 1.00 15.24 144 GLY A N 1
ATOM 835 C CA . GLY A 1 144 ? -2.540 40.751 -13.233 1.00 17.53 144 GLY A CA 1
ATOM 836 C C . GLY A 1 144 ? -3.111 39.967 -14.404 1.00 15.91 144 GLY A C 1
ATOM 837 O O . GLY A 1 144 ? -3.765 40.533 -15.296 1.00 17.23 144 GLY A O 1
ATOM 838 N N . GLU A 1 145 ? -2.847 38.655 -14.423 1.00 18.77 145 GLU A N 1
ATOM 839 C CA . GLU A 1 145 ? -3.548 37.835 -15.458 1.00 17.69 145 GLU A CA 1
ATOM 840 C C . GLU A 1 145 ? -4.321 36.619 -14.899 1.00 17.50 145 GLU A C 1
ATOM 841 O O . GLU A 1 145 ? -3.931 35.464 -15.112 1.00 16.02 145 GLU A O 1
ATOM 847 N N . PRO A 1 146 ? -5.414 36.864 -14.173 1.00 14.34 146 PRO A N 1
ATOM 848 C CA . PRO A 1 146 ? -5.906 35.800 -13.285 1.00 13.81 146 PRO A CA 1
ATOM 849 C C . PRO A 1 146 ? -6.527 34.583 -13.972 1.00 14.03 146 PRO A C 1
ATOM 850 O O . PRO A 1 146 ? -6.389 33.483 -13.413 1.00 15.50 146 PRO A O 1
ATOM 854 N N . HIS A 1 147 ? -7.180 34.731 -15.116 1.00 15.44 147 HIS A N 1
ATOM 855 C CA . HIS A 1 147 ? -7.744 33.533 -15.756 1.00 16.97 147 HIS A CA 1
ATOM 856 C C . HIS A 1 147 ? -6.628 32.596 -16.202 1.00 17.90 147 HIS A C 1
ATOM 857 O O . HIS A 1 147 ? -6.704 31.377 -15.997 1.00 17.99 147 HIS A O 1
ATOM 864 N N . ARG A 1 148 ? -5.580 33.167 -16.784 1.00 16.27 148 ARG A N 1
ATOM 865 C CA . ARG A 1 148 ? -4.417 32.390 -17.208 1.00 16.23 148 ARG A CA 1
ATOM 866 C C . ARG A 1 148 ? -3.777 31.619 -16.064 1.00 15.08 148 ARG A C 1
ATOM 867 O O . ARG A 1 148 ? -3.346 30.471 -16.244 1.00 18.89 148 ARG A O 1
ATOM 875 N N . TYR A 1 149 ? -3.714 32.238 -14.889 1.00 13.55 149 TYR A N 1
ATOM 876 C CA . TYR A 1 149 ? -2.959 31.692 -13.773 1.00 13.07 149 TYR A CA 1
ATOM 877 C C . TYR A 1 149 ? -3.850 31.122 -12.671 1.00 13.45 149 TYR A C 1
ATOM 878 O O . TYR A 1 149 ? -3.415 30.987 -11.529 1.00 13.90 149 TYR A O 1
ATOM 887 N N . GLN A 1 150 ? -5.084 30.788 -13.027 1.00 14.26 150 GLN A N 1
ATOM 888 C CA . GLN A 1 150 ? -6.065 30.293 -12.050 1.00 14.26 150 GLN A CA 1
ATOM 889 C C . GLN A 1 150 ? -5.530 29.135 -11.204 1.00 16.00 150 GLN A C 1
ATOM 890 O O . GLN A 1 150 ? -5.657 29.165 -9.984 1.00 14.86 150 GLN A O 1
ATOM 896 N N . ALA A 1 151 ? -4.905 28.139 -11.828 1.00 16.05 151 ALA A N 1
ATOM 897 C CA . ALA A 1 151 ? -4.394 26.995 -11.059 1.00 17.19 151 ALA A CA 1
ATOM 898 C C . ALA A 1 151 ? -3.305 27.391 -10.043 1.00 13.68 151 ALA A C 1
ATOM 899 O O . ALA A 1 151 ? -3.260 26.871 -8.914 1.00 15.44 151 ALA A O 1
ATOM 901 N N . LEU A 1 152 ? -2.422 28.316 -10.413 1.00 12.28 152 LEU A N 1
ATOM 902 C CA . LEU A 1 152 ? -1.377 28.704 -9.482 1.00 11.48 152 LEU A CA 1
ATOM 903 C C . LEU A 1 152 ? -1.984 29.581 -8.382 1.00 11.49 152 LEU A C 1
ATOM 904 O O . LEU A 1 152 ? -1.566 29.529 -7.225 1.00 13.15 152 LEU A O 1
ATOM 909 N N . LEU A 1 153 ? -2.965 30.414 -8.739 1.00 11.88 153 LEU A N 1
ATOM 910 C CA . LEU A 1 153 ? -3.671 31.199 -7.729 1.00 13.46 153 LEU A CA 1
ATOM 911 C C . LEU A 1 153 ? -4.364 30.295 -6.700 1.00 12.48 153 LEU A C 1
ATOM 912 O O . LEU A 1 153 ? -4.284 30.549 -5.490 1.00 12.77 153 LEU A O 1
ATOM 917 N N . ALA A 1 154 ? -5.007 29.231 -7.175 1.00 13.51 154 ALA A N 1
ATOM 918 C CA . ALA A 1 154 ? -5.690 28.284 -6.294 1.00 13.64 154 ALA A CA 1
ATOM 919 C C . ALA A 1 154 ? -4.655 27.595 -5.395 1.00 13.21 154 ALA A C 1
ATOM 920 O O . ALA A 1 154 ? -4.886 27.394 -4.191 1.00 14.03 154 ALA A O 1
ATOM 922 N N . PHE A 1 155 ? -3.497 27.272 -5.972 1.00 12.30 155 PHE A N 1
ATOM 923 C CA . PHE A 1 155 ? -2.414 26.680 -5.190 1.00 11.60 155 PHE A CA 1
ATOM 924 C C . PHE A 1 155 ? -1.934 27.617 -4.082 1.00 12.70 155 PHE A C 1
ATOM 925 O O . PHE A 1 155 ? -1.762 27.204 -2.927 1.00 13.84 155 PHE A O 1
ATOM 933 N N . ILE A 1 156 ? -1.768 28.892 -4.412 1.00 11.17 156 ILE A N 1
ATOM 934 C CA . ILE A 1 156 ? -1.321 29.852 -3.410 1.00 11.43 156 ILE A CA 1
ATOM 935 C C . ILE A 1 156 ? -2.379 30.009 -2.300 1.00 12.84 156 ILE A C 1
ATOM 936 O O . ILE A 1 156 ? -2.046 30.056 -1.107 1.00 11.90 156 ILE A O 1
ATO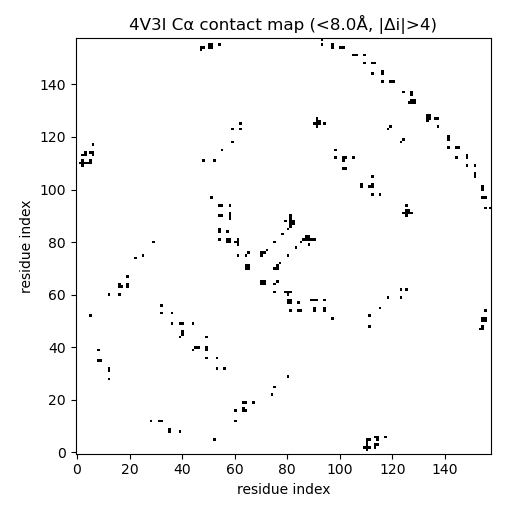M 941 N N . TYR A 1 157 ? -3.661 30.040 -2.666 1.00 12.25 157 TYR A N 1
ATOM 942 C CA . TYR A 1 157 ? -4.701 30.097 -1.643 1.00 11.02 157 TYR A CA 1
ATOM 943 C C . TYR A 1 157 ? -4.597 28.918 -0.687 1.00 11.76 157 TYR A C 1
ATOM 944 O O . TYR A 1 157 ? -4.720 29.058 0.544 1.00 12.60 157 TYR A O 1
ATOM 953 N N . HIS A 1 158 ? -4.369 27.738 -1.252 1.00 11.95 158 HIS A N 1
ATOM 954 C CA . HIS A 1 158 ? -4.283 26.558 -0.412 1.00 13.61 158 HIS A CA 1
ATOM 955 C C . HIS A 1 158 ? -3.083 26.670 0.546 1.00 11.90 158 HIS A C 1
ATOM 956 O O . HIS A 1 158 ? -3.197 26.347 1.738 1.00 12.71 158 HIS A O 1
ATOM 963 N N . CYS A 1 159 ? -1.956 27.162 0.043 1.00 11.74 159 CYS A N 1
ATOM 964 C CA . CYS A 1 159 ? -0.787 27.385 0.902 1.00 12.71 159 CYS A CA 1
ATOM 965 C C . CYS A 1 159 ? -1.102 28.346 2.039 1.00 13.39 159 CYS A C 1
ATOM 966 O O . CYS A 1 159 ? -0.724 28.112 3.199 1.00 12.56 159 CYS A O 1
ATOM 969 N N . LEU A 1 160 ? -1.805 29.425 1.710 1.00 12.70 160 LEU A N 1
ATOM 970 C CA . LEU A 1 160 ? -2.165 30.408 2.729 1.00 11.64 160 LEU A CA 1
ATOM 971 C C . LEU A 1 160 ? -3.070 29.816 3.800 1.00 10.83 160 LEU A C 1
ATOM 972 O O . LEU A 1 160 ? -2.845 30.011 5.000 1.00 14.61 160 LEU A O 1
ATOM 977 N N . ILE A 1 161 ? -4.109 29.071 3.409 1.00 9.79 161 ILE A N 1
ATOM 978 C CA . ILE A 1 161 ? -4.997 28.556 4.444 1.00 10.93 161 ILE A CA 1
ATOM 979 C C . ILE A 1 161 ? -4.363 27.377 5.198 1.00 11.85 161 ILE A C 1
ATOM 980 O O . ILE A 1 161 ? -4.799 27.052 6.300 1.00 16.01 161 ILE A O 1
ATOM 985 N N . LEU A 1 162 ? -3.290 26.801 4.653 1.00 12.52 162 LEU A N 1
ATOM 986 C CA . LEU A 1 162 ? -2.475 25.835 5.405 1.00 14.53 162 LEU A CA 1
ATOM 987 C C . LEU A 1 162 ? -1.468 26.520 6.330 1.00 17.22 162 LEU A C 1
ATOM 988 O O . LEU A 1 162 ? -0.687 25.850 7.016 1.00 19.30 162 LEU A O 1
ATOM 993 N N . GLY A 1 163 ? -1.464 27.849 6.323 1.00 14.46 163 GLY A N 1
ATOM 994 C CA . GLY A 1 163 ? -0.700 28.592 7.309 1.00 16.69 163 GLY A CA 1
ATOM 995 C C . GLY A 1 163 ? 0.520 29.357 6.824 1.00 14.71 163 GLY A C 1
ATOM 996 O O . GLY A 1 163 ? 1.261 29.901 7.657 1.00 16.67 163 GLY A O 1
ATOM 997 N N . PHE A 1 164 ? 0.758 29.403 5.517 1.00 12.55 164 PHE A N 1
ATOM 998 C CA . PHE A 1 164 ? 1.937 30.119 5.025 1.00 10.89 164 PHE A CA 1
ATOM 999 C C . PHE A 1 164 ? 1.825 31.590 5.365 1.00 11.23 164 PHE A C 1
ATOM 1000 O O . PHE A 1 164 ? 0.803 32.207 5.079 1.00 12.91 164 PHE A O 1
ATOM 1008 N N . GLU A 1 165 ? 2.885 32.149 5.951 1.00 12.57 165 GLU A N 1
ATOM 1009 C CA . GLU A 1 165 ? 2.849 33.554 6.346 1.00 11.34 165 GLU A CA 1
ATOM 1010 C C . GLU A 1 165 ? 3.833 34.439 5.588 1.00 13.18 165 GLU A C 1
ATOM 1011 O O . GLU A 1 165 ? 3.509 35.595 5.289 1.00 12.01 165 GLU A O 1
ATOM 1017 N N . GLY A 1 166 ? 5.032 33.930 5.295 1.00 12.00 166 GLY A N 1
ATOM 1018 C CA . GLY A 1 166 ? 6.030 34.752 4.641 1.00 12.49 166 GLY A CA 1
ATOM 1019 C C . GLY A 1 166 ? 6.254 36.039 5.410 1.00 12.04 166 GLY A C 1
ATOM 1020 O O . GLY A 1 166 ? 6.381 36.025 6.641 1.00 12.84 166 GLY A O 1
ATOM 1021 N N . LYS A 1 167 ? 6.254 37.156 4.684 1.00 12.43 167 LYS A N 1
ATOM 1022 C CA . LYS A 1 167 ? 6.561 38.452 5.277 1.00 13.48 167 LYS A CA 1
ATOM 1023 C C . LYS A 1 167 ? 5.559 38.859 6.365 1.00 13.03 167 LYS A C 1
ATOM 1024 O O . LYS A 1 167 ? 5.871 39.684 7.212 1.00 13.49 167 LYS A O 1
ATOM 1030 N N . TYR A 1 168 ? 4.365 38.270 6.349 1.00 12.12 168 TYR A N 1
ATOM 1031 C CA . TYR A 1 168 ? 3.353 38.635 7.342 1.00 11.40 168 TYR A CA 1
ATOM 1032 C C . TYR A 1 168 ? 3.691 38.101 8.716 1.00 12.27 168 TYR A C 1
ATOM 1033 O O . TYR A 1 168 ? 3.164 38.610 9.709 1.00 15.44 168 TYR A O 1
ATOM 1042 N N . ARG A 1 169 ? 4.583 37.113 8.792 1.00 12.54 169 ARG A N 1
ATOM 1043 C CA . ARG A 1 169 ? 4.909 36.564 10.108 1.00 13.62 169 ARG A CA 1
ATOM 1044 C C . ARG A 1 169 ? 5.607 37.611 10.986 1.00 15.87 169 ARG A C 1
ATOM 1045 O O . ARG A 1 169 ? 5.463 37.619 12.207 1.00 18.94 169 ARG A O 1
ATOM 1053 N N . VAL A 1 170 ? 6.385 38.485 10.353 1.00 14.96 170 VAL A N 1
ATOM 1054 C CA . VAL A 1 170 ? 7.234 39.413 11.097 1.00 15.97 170 VAL A CA 1
ATOM 1055 C C . VAL A 1 170 ? 6.803 40.863 10.890 1.00 17.38 170 VAL A C 1
ATOM 1056 O O . VAL A 1 170 ? 7.504 41.798 11.292 1.00 21.23 170 VAL A O 1
ATOM 1060 N N . MET A 1 171 ? 5.642 41.042 10.277 1.00 15.44 171 MET A N 1
ATOM 1061 C CA . MET A 1 171 ? 5.107 42.368 10.004 1.00 15.80 171 MET A CA 1
ATOM 1062 C C . MET A 1 171 ? 4.234 42.827 11.158 1.00 17.10 171 MET A C 1
ATOM 1063 O O . MET A 1 171 ? 3.425 42.056 11.665 1.00 17.15 171 MET A O 1
ATOM 1068 N N . GLU A 1 172 ? 4.375 44.084 11.568 1.00 18.12 172 GLU A N 1
ATOM 1069 C CA . GLU A 1 172 ? 3.466 44.662 12.553 1.00 19.23 172 GLU A CA 1
ATOM 1070 C C . GLU A 1 172 ? 2.060 44.706 11.970 1.00 22.66 172 GLU A C 1
ATOM 1071 O O . GLU A 1 172 ? 1.864 45.177 10.850 1.00 19.48 172 GLU A O 1
ATOM 1077 N N . GLY A 1 173 ? 1.095 44.159 12.705 1.00 19.20 173 GLY A N 1
ATOM 1078 C CA . GLY A 1 173 ? -0.256 43.993 12.179 1.00 19.06 173 GLY A CA 1
ATOM 1079 C C . GLY A 1 173 ? -0.351 42.926 11.094 1.00 18.23 173 GLY A C 1
ATOM 1080 O O . GLY A 1 173 ? -1.328 42.901 10.333 1.00 17.29 173 GLY A O 1
ATOM 1081 N N . GLY A 1 174 ? 0.648 42.044 11.016 1.00 15.53 174 GLY A N 1
ATOM 1082 C CA . GLY A 1 174 ? 0.745 41.066 9.950 1.00 14.09 174 GLY A CA 1
ATOM 1083 C C . GLY A 1 174 ? -0.374 40.051 9.917 1.00 13.55 174 GLY A C 1
ATOM 1084 O O . GLY A 1 174 ? -0.768 39.629 8.844 1.00 14.95 174 GLY A O 1
ATOM 1085 N N . GLN A 1 175 ? -0.889 39.656 11.068 1.00 16.29 175 GLN A N 1
ATOM 1086 C CA . GLN A 1 175 ? -1.931 38.627 11.038 1.00 16.15 175 GLN A CA 1
ATOM 1087 C C . GLN A 1 175 ? -3.199 39.160 10.354 1.00 17.91 175 GLN A C 1
ATOM 1088 O O . GLN A 1 175 ? -3.770 38.483 9.479 1.00 16.35 175 GLN A O 1
ATOM 1094 N N . ALA A 1 176 ? -3.617 40.371 10.725 1.00 16.66 176 ALA A N 1
ATOM 1095 C CA . ALA A 1 176 ? -4.789 40.987 10.109 1.00 14.52 176 ALA A CA 1
ATOM 1096 C C . ALA A 1 176 ? -4.557 41.280 8.623 1.00 15.38 176 ALA A C 1
ATOM 1097 O O . ALA A 1 176 ? -5.444 41.052 7.784 1.00 18.01 176 ALA A O 1
ATOM 1099 N N . GLU A 1 177 ? -3.373 41.785 8.285 1.00 13.23 177 GLU A N 1
ATOM 1100 C CA . GLU A 1 177 ? -3.084 42.060 6.874 1.00 13.17 177 GLU A CA 1
ATOM 1101 C C . GLU A 1 177 ? -3.122 40.768 6.046 1.00 14.45 177 GLU A C 1
ATOM 1102 O O . GLU A 1 177 ? -3.670 40.741 4.931 1.00 16.06 177 GLU A O 1
ATOM 1108 N N . ARG A 1 178 ? -2.570 39.680 6.589 1.00 12.29 178 ARG A N 1
ATOM 1109 C CA . ARG A 1 178 ? -2.582 38.413 5.862 1.00 12.20 178 ARG A CA 1
ATOM 1110 C C . ARG A 1 178 ? -4.013 37.927 5.667 1.00 14.63 178 ARG A C 1
ATOM 1111 O O . ARG A 1 178 ? -4.352 37.383 4.598 1.00 14.14 178 ARG A O 1
ATOM 1119 N N . GLU A 1 179 ? -4.860 38.112 6.674 1.00 14.76 179 GLU A N 1
ATOM 1120 C CA . GLU A 1 179 ? -6.251 37.716 6.490 1.00 16.43 179 GLU A CA 1
ATOM 1121 C C . GLU A 1 179 ? -6.912 38.534 5.384 1.00 14.32 179 GLU A C 1
ATOM 1122 O O . GLU A 1 179 ? -7.761 38.001 4.645 1.00 15.80 179 GLU A O 1
ATOM 1128 N N . LYS A 1 180 ? -6.538 39.809 5.241 1.00 14.06 180 LYS A N 1
ATOM 1129 C CA . LYS A 1 180 ? -7.050 40.577 4.097 1.00 13.35 180 LYS A CA 1
ATOM 1130 C C . LYS A 1 180 ? -6.577 40.023 2.743 1.00 13.38 180 LYS A C 1
ATOM 1131 O O . LYS A 1 180 ? -7.353 39.987 1.769 1.00 15.65 180 LYS A O 1
ATOM 1137 N N . VAL A 1 181 ? -5.338 39.541 2.680 1.00 14.18 181 VAL A N 1
ATOM 1138 C CA . VAL A 1 181 ? -4.856 38.883 1.466 1.00 12.64 181 VAL A CA 1
ATOM 1139 C C . VAL A 1 181 ? -5.708 37.651 1.148 1.00 13.08 181 VAL A C 1
ATOM 1140 O O . VAL A 1 181 ? -6.160 37.440 0.016 1.00 14.11 181 VAL A O 1
ATOM 1144 N N . ILE A 1 182 ? -5.902 36.818 2.157 1.00 11.28 182 ILE A N 1
ATOM 1145 C CA . ILE A 1 182 ? -6.693 35.601 1.979 1.00 12.60 182 ILE A CA 1
ATOM 1146 C C . ILE A 1 182 ? -8.118 35.933 1.501 1.00 13.74 182 ILE A C 1
ATOM 1147 O O . ILE A 1 182 ? -8.636 35.300 0.574 1.00 13.68 182 ILE A O 1
ATOM 1152 N N . SER A 1 183 ? -8.742 36.944 2.098 1.00 11.87 183 SER A N 1
ATOM 1153 C CA . SER A 1 183 ? -10.095 37.333 1.682 1.00 11.26 183 SER A CA 1
ATOM 1154 C C . SER A 1 183 ? -10.131 37.824 0.229 1.00 13.49 183 SER A C 1
ATOM 1155 O O . SER A 1 183 ? -11.051 37.470 -0.535 1.00 16.14 183 SER A O 1
ATOM 1158 N N . ARG A 1 184 ? -9.147 38.635 -0.161 1.00 14.47 184 ARG A N 1
ATOM 1159 C CA . ARG A 1 184 ? -9.098 39.114 -1.544 1.00 13.67 184 ARG A CA 1
ATOM 1160 C C . ARG A 1 184 ? -8.896 37.955 -2.516 1.00 12.72 184 ARG A C 1
ATOM 1161 O O . ARG A 1 184 ? -9.549 37.889 -3.558 1.00 14.33 184 ARG A O 1
ATOM 1169 N N . LEU A 1 185 ? -8.002 37.039 -2.172 1.00 12.83 185 LEU A N 1
ATOM 1170 C CA . LEU A 1 185 ? -7.717 35.936 -3.064 1.00 13.58 185 LEU A CA 1
ATOM 1171 C C . LEU A 1 185 ? -8.935 35.005 -3.175 1.00 13.48 185 LEU A C 1
ATOM 1172 O O . LEU A 1 185 ? -9.247 34.527 -4.272 1.00 14.45 185 LEU A O 1
ATOM 1177 N N . HIS A 1 186 ? -9.661 34.766 -2.074 1.00 12.25 186 HIS A N 1
ATOM 1178 C CA . HIS A 1 186 ? -10.869 33.948 -2.152 1.00 14.60 186 HIS A CA 1
ATOM 1179 C C . HIS A 1 186 ? -11.878 34.621 -3.074 1.00 15.75 186 HIS A C 1
ATOM 1180 O O . HIS A 1 186 ? -12.516 33.961 -3.906 1.00 17.14 186 HIS A O 1
ATOM 1187 N N . GLN A 1 187 ? -12.002 35.940 -2.945 1.00 13.91 187 GLN A N 1
ATOM 1188 C CA . GLN A 1 187 ? -12.953 36.652 -3.800 1.00 15.64 187 GLN A CA 1
ATOM 1189 C C . GLN A 1 187 ? -12.548 36.535 -5.274 1.00 15.24 187 GLN A C 1
ATOM 1190 O O . GLN A 1 187 ? -13.401 36.308 -6.141 1.00 19.57 187 GLN A O 1
ATOM 1196 N N . LEU A 1 188 ? -11.254 36.669 -5.557 1.00 14.17 188 LEU A N 1
ATOM 1197 C CA . LEU A 1 188 ? -10.779 36.520 -6.928 1.00 13.83 188 LEU A CA 1
ATOM 1198 C C . LEU A 1 188 ? -11.082 35.134 -7.487 1.00 16.35 188 LEU A C 1
ATOM 1199 O O . LEU A 1 188 ? -11.612 35.004 -8.586 1.00 17.37 188 LEU A O 1
ATOM 1204 N N . LEU A 1 189 ? -10.748 34.102 -6.722 1.00 14.14 189 LEU A N 1
ATOM 1205 C CA . LEU A 1 189 ? -11.005 32.730 -7.162 1.00 14.10 189 LEU A CA 1
ATOM 1206 C C . LEU A 1 189 ? -12.495 32.525 -7.425 1.00 16.02 189 LEU A C 1
ATOM 1207 O O . LEU A 1 189 ? -12.881 31.862 -8.390 1.00 20.10 189 LEU A O 1
ATOM 1212 N N . SER A 1 190 ? -13.339 33.132 -6.591 1.00 16.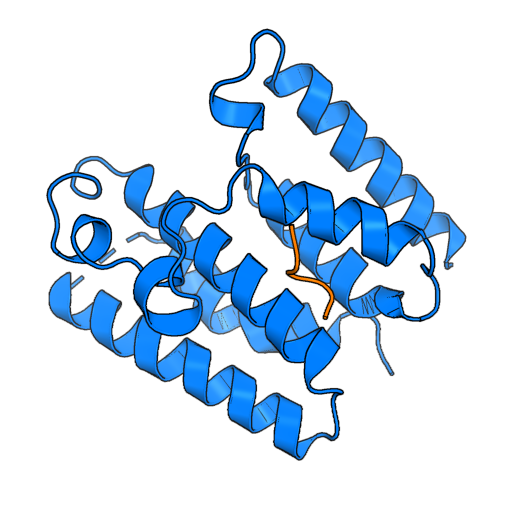07 190 SER A N 1
ATOM 1213 C CA . SER A 1 190 ? -14.775 33.030 -6.771 1.00 20.96 190 SER A CA 1
ATOM 1214 C C . SER A 1 190 ? -15.232 33.713 -8.063 1.00 24.20 190 SER A C 1
ATOM 1215 O O . SER A 1 190 ? -16.142 33.229 -8.739 1.00 27.31 190 SER A O 1
ATOM 1218 N N . SER A 1 191 ? -14.590 34.828 -8.411 1.00 18.83 191 SER A N 1
ATOM 1219 C CA . SER A 1 191 ? -14.964 35.573 -9.616 1.00 20.00 191 SER A CA 1
ATOM 1220 C C . SER A 1 191 ? -14.498 34.871 -10.886 1.00 24.68 191 SER A C 1
ATOM 1221 O O . SER A 1 191 ? -15.044 35.096 -11.961 1.00 29.46 191 SER A O 1
ATOM 1224 N N . LEU A 1 192 ? -13.484 34.025 -10.758 1.00 22.30 192 LEU A N 1
ATOM 1225 C CA . LEU A 1 192 ? -13.052 33.160 -11.854 1.00 25.27 192 LEU A CA 1
ATOM 1226 C C . LEU A 1 192 ? -13.996 31.945 -11.944 1.00 37.60 192 LEU A C 1
ATOM 1227 O O . LEU A 1 192 ? -13.680 30.951 -12.600 1.00 41.40 192 LEU A O 1
ATOM 1232 N N . GLU A 1 193 ? -15.154 32.073 -11.287 1.00 45.22 193 GLU A N 1
ATOM 1233 C CA . GLU A 1 193 ? -16.221 31.060 -11.174 1.00 55.27 193 GLU A CA 1
ATOM 1234 C C . GLU A 1 193 ? -15.845 29.936 -10.212 1.00 55.16 193 GLU A C 1
ATOM 1235 O O . GLU A 1 193 ? -14.860 29.227 -10.414 1.00 55.79 193 GLU A O 1
ATOM 1241 N N . ASP B 2 1 ? 9.494 35.562 -16.948 1.00 41.74 199 ASP B N 1
ATOM 1242 C CA . ASP B 2 1 ? 9.954 35.152 -15.624 1.00 43.98 199 ASP B CA 1
ATOM 1243 C C . ASP B 2 1 ? 9.105 35.794 -14.532 1.00 42.58 199 ASP B C 1
ATOM 1244 O O . ASP B 2 1 ? 9.153 37.005 -14.315 1.00 44.96 199 ASP B O 1
ATOM 1249 N N . LEU B 2 2 ? 8.336 34.970 -13.833 1.00 35.39 200 LEU B N 1
ATOM 1250 C CA . LEU B 2 2 ? 7.464 35.468 -12.787 1.00 30.55 200 LEU B CA 1
ATOM 1251 C C . LEU B 2 2 ? 8.208 35.669 -11.471 1.00 28.22 200 LEU B C 1
ATOM 1252 O O . LEU B 2 2 ? 7.704 36.333 -10.569 1.00 25.98 200 LEU B O 1
ATOM 1257 N N . THR B 2 3 ? 9.409 35.105 -11.365 1.00 29.33 201 THR B N 1
ATOM 1258 C CA . THR B 2 3 ? 10.152 35.128 -10.102 1.00 30.51 201 THR B CA 1
ATOM 1259 C C . THR B 2 3 ? 11.236 36.210 -10.064 1.00 36.45 201 THR B C 1
ATOM 1260 O O . THR B 2 3 ? 12.078 36.232 -9.163 1.00 40.30 201 THR B O 1
ATOM 1264 N N . ARG B 2 4 ? 11.204 37.102 -11.049 1.00 33.32 202 ARG B N 1
ATOM 1265 C CA . ARG B 2 4 ? 12.107 38.251 -11.112 1.00 35.80 202 ARG B CA 1
ATOM 1266 C C . ARG B 2 4 ? 11.770 39.238 -9.963 1.00 54.52 202 ARG B C 1
ATOM 1267 O O . ARG B 2 4 ? 10.703 39.102 -9.374 1.00 52.27 202 ARG B O 1
ATOM 1275 N N . PRO B 2 5 ? 12.659 40.230 -9.651 1.00 63.22 203 PRO B N 1
ATOM 1276 C CA . PRO B 2 5 ? 12.552 41.094 -8.466 1.00 66.04 203 PRO B CA 1
ATOM 1277 C C . PRO B 2 5 ? 11.499 40.762 -7.408 1.00 68.17 203 PRO B C 1
ATOM 1278 O O . PRO B 2 5 ? 11.559 41.340 -6.321 1.00 70.96 203 PRO B O 1
#